Protein 1KU5 (pdb70)

B-factor: mean 23.26, std 7.11, range [7.85, 48.14]

Solvent-accessible surface area: 7102 Å² total; per-residue (Å²): 113,31,9,53,56,51,10,0,40,112,1,0,112,148,14,51,7,105,128,24,26,101,93,0,0,105,40,0,2,91,57,0,22,83,34,0,45,80,3,0,112,67,0,4,87,84,2,141,162,5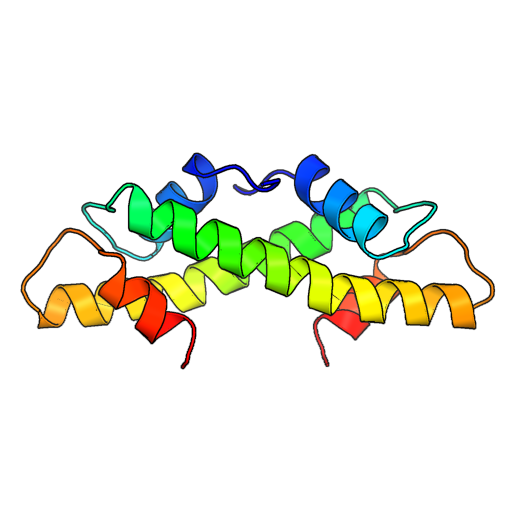8,74,55,113,31,1,94,35,95,3,0,116,98,0,22,170,109,108,49,9,42,60,51,7,0,34,108,2,0,112,153,18,45,7,99,135,24,34,106,85,0,0,82,32,0,3,81,42,0,33,94,41,0,44,77,4,0,113,81,0,26,90,85,2,134,140,60,61,59,110,29,1,81,43,96,3,0,104,98,1,21,151,109

Radius of gyration: 15.43 Å; Cα contacts (8 Å, |Δi|>4): 219; chains: 2; bounding box: 42×21×37 Å

Structure (mmCIF, N/CA/C/O backbone):
data_1KU5
#
_entry.id   1KU5
#
_cell.length_a   34.993
_cell.length_b   46.887
_cell.length_c   35.023
_cell.angle_alpha   90.00
_cell.angle_beta   103.94
_cell.angle_gamma   90.00
#
_symmetry.space_group_name_H-M   'P 1 21 1'
#
loop_
_entity.id
_entity.type
_entity.pdbx_description
1 polymer HPhA
2 non-polymer 'ACETATE ION'
3 non-polymer 'SULFATE ION'
4 water water
#
loop_
_atom_site.group_PDB
_atom_site.id
_atom_site.type_symbol
_atom_site.label_atom_id
_atom_site.label_alt_id
_atom_site.label_comp_id
_atom_site.label_asym_id
_atom_site.label_entity_id
_atom_site.label_seq_id
_atom_site.pdbx_PDB_ins_code
_atom_site.Cartn_x
_atom_site.Cartn_y
_atom_site.Cartn_z
_atom_site.occupancy
_atom_site.B_iso_or_equiv
_atom_site.auth_seq_id
_atom_site.auth_comp_id
_atom_site.auth_asym_id
_atom_site.auth_atom_id
_atom_site.pdbx_PDB_model_num
ATOM 1 N N . GLY A 1 5 ? 20.156 12.413 22.911 1.00 39.92 2 GLY A N 1
ATOM 2 C CA . GLY A 1 5 ? 20.435 12.739 21.484 1.00 38.50 2 GLY A CA 1
ATOM 3 C C . GLY A 1 5 ? 21.684 13.581 21.320 1.00 38.24 2 GLY A C 1
ATOM 4 O O . GLY A 1 5 ? 22.777 13.174 21.712 1.00 39.65 2 GLY A O 1
ATOM 5 N N . GLU A 1 6 ? 21.529 14.762 20.738 1.00 36.70 3 GLU A N 1
ATOM 6 C CA . GLU A 1 6 ? 22.671 15.639 20.528 1.00 35.38 3 GLU A CA 1
ATOM 7 C C . GLU A 1 6 ? 22.371 17.060 20.998 1.00 34.00 3 GLU A C 1
ATOM 8 O O . GLU A 1 6 ? 23.099 17.615 21.822 1.00 32.56 3 GLU A O 1
ATOM 14 N N . LEU A 1 7 ? 21.294 17.640 20.477 1.00 32.51 4 LEU A N 1
ATOM 15 C CA . LEU A 1 7 ? 20.910 18.999 20.842 1.00 31.57 4 LEU A CA 1
ATOM 16 C C . LEU A 1 7 ? 20.375 19.098 22.272 1.00 30.17 4 LEU A C 1
ATOM 17 O O . LEU A 1 7 ? 19.445 18.394 22.658 1.00 29.27 4 LEU A O 1
ATOM 22 N N . PRO A 1 8 ? 20.978 19.970 23.087 1.00 28.78 5 PRO A N 1
ATOM 23 C CA . PRO A 1 8 ? 20.507 20.111 24.464 1.00 28.39 5 PRO A CA 1
ATOM 24 C C . PRO A 1 8 ? 19.019 20.455 24.513 1.00 27.70 5 PRO A C 1
ATOM 25 O O . PRO A 1 8 ? 18.458 21.002 23.557 1.00 28.00 5 PRO A O 1
ATOM 29 N N . ILE A 1 9 ? 18.391 20.123 25.634 1.00 24.95 6 ILE A N 1
ATOM 30 C CA . ILE A 1 9 ? 16.973 20.364 25.825 1.00 23.54 6 ILE A CA 1
ATOM 31 C C . ILE A 1 9 ? 16.673 21.772 26.346 1.00 21.87 6 ILE A C 1
ATOM 32 O O . ILE A 1 9 ? 15.736 22.420 25.892 1.00 19.98 6 ILE A O 1
ATOM 37 N N . ALA A 1 10 ? 17.481 22.236 27.292 1.00 20.29 7 ALA A N 1
ATOM 38 C CA . ALA A 1 10 ? 17.300 23.548 27.899 1.00 19.82 7 ALA A CA 1
ATOM 39 C C . ALA A 1 10 ? 17.188 24.726 26.929 1.00 19.05 7 ALA A C 1
ATOM 40 O O . ALA A 1 10 ? 16.305 25.568 27.081 1.00 18.18 7 ALA A O 1
ATOM 42 N N . PRO A 1 11 ? 18.082 24.807 25.925 1.00 18.38 8 PRO A N 1
ATOM 43 C CA . PRO A 1 11 ? 17.993 25.935 24.984 1.00 17.59 8 PRO A CA 1
ATOM 44 C C . PRO A 1 11 ? 16.676 25.960 24.205 1.00 17.20 8 PRO A C 1
ATOM 45 O O . PRO A 1 11 ? 16.103 27.028 23.974 1.00 16.89 8 PRO A O 1
ATOM 49 N N . VAL A 1 12 ? 16.208 24.781 23.798 1.00 14.23 9 VAL A N 1
ATOM 50 C CA . VAL A 1 12 ? 14.962 24.661 23.046 1.00 14.26 9 VAL A CA 1
ATOM 51 C C . VAL A 1 12 ? 13.787 25.069 23.930 1.00 15.51 9 VAL A C 1
ATOM 52 O O . VAL A 1 12 ? 12.877 25.774 23.492 1.00 14.19 9 VAL A O 1
ATOM 56 N N . ASP A 1 13 ? 13.820 24.615 25.180 1.00 15.45 10 ASP A N 1
ATOM 57 C CA . ASP A 1 13 ? 12.789 24.938 26.153 1.00 15.48 10 ASP A CA 1
ATOM 58 C C . ASP A 1 13 ? 12.698 26.468 26.233 1.00 16.90 10 ASP A C 1
ATOM 59 O O . ASP A 1 13 ? 11.603 27.048 26.182 1.00 12.92 10 ASP A O 1
ATOM 64 N N . ARG A 1 14 ? 13.859 27.115 26.340 1.00 16.48 11 ARG A N 1
ATOM 65 C CA . ARG A 1 14 ? 13.906 28.573 26.417 1.00 19.52 11 ARG A CA 1
ATOM 66 C C . ARG A 1 14 ? 13.332 29.216 25.155 1.00 19.28 11 ARG A C 1
ATOM 67 O O . ARG A 1 14 ? 12.684 30.259 25.223 1.00 19.62 11 ARG A O 1
ATOM 75 N N . LEU A 1 15 ? 13.569 28.591 24.004 1.00 18.82 12 LEU A N 1
ATOM 76 C CA . LEU A 1 15 ? 13.056 29.108 22.741 1.00 19.09 12 LEU A CA 1
ATOM 77 C C . LEU A 1 15 ? 11.534 29.121 22.718 1.00 17.64 12 LEU A C 1
ATOM 78 O O . LEU A 1 15 ? 10.923 30.000 22.114 1.00 17.75 12 LEU A O 1
ATOM 83 N N . ILE A 1 16 ? 10.931 28.142 23.381 1.00 17.29 13 ILE A N 1
ATOM 84 C CA . ILE A 1 16 ? 9.483 28.047 23.452 1.00 18.35 13 ILE A CA 1
ATOM 85 C C . ILE A 1 16 ? 8.980 29.175 24.342 1.00 20.55 13 ILE A C 1
ATOM 86 O O . ILE A 1 16 ? 7.967 29.807 24.057 1.00 19.41 13 ILE A O 1
ATOM 91 N N . ARG A 1 17 ? 9.697 29.404 25.438 1.00 21.86 14 ARG A N 1
ATOM 92 C CA . ARG A 1 17 ? 9.344 30.453 26.376 1.00 23.33 14 ARG A CA 1
ATOM 93 C C . ARG A 1 17 ? 9.455 31.812 25.679 1.00 22.51 14 ARG A C 1
ATOM 94 O O . ARG A 1 17 ? 8.676 32.728 25.954 1.00 20.28 14 ARG A O 1
ATOM 102 N N . LYS A 1 18 ? 10.422 31.933 24.773 1.00 22.28 15 LYS A N 1
ATOM 103 C CA . LYS A 1 18 ? 10.616 33.174 24.030 1.00 22.69 15 LYS A CA 1
ATOM 104 C C . LYS A 1 18 ? 9.520 33.345 22.988 1.00 22.86 15 LYS A C 1
ATOM 105 O O . LYS A 1 18 ? 9.231 34.457 22.565 1.00 23.35 15 LYS A O 1
ATOM 111 N N . ALA A 1 19 ? 8.917 32.237 22.569 1.00 21.67 16 ALA A N 1
ATOM 112 C CA . ALA A 1 19 ? 7.849 32.283 21.575 1.00 20.45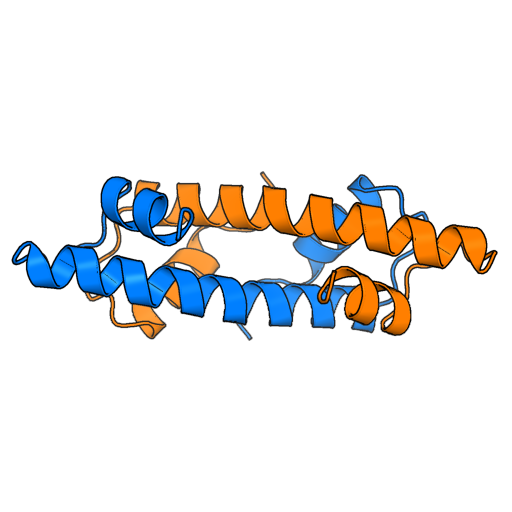 16 ALA A CA 1
ATOM 113 C C . ALA A 1 19 ? 6.533 32.673 22.244 1.00 19.88 16 ALA A C 1
ATOM 114 O O . ALA A 1 19 ? 5.506 32.806 21.580 1.00 20.93 16 ALA A O 1
ATOM 116 N N . GLY A 1 20 ? 6.569 32.836 23.564 1.00 20.77 17 GLY A N 1
ATOM 117 C CA . GLY A 1 20 ? 5.377 33.233 24.296 1.00 19.88 17 GLY A CA 1
ATOM 118 C C . GLY A 1 20 ? 4.884 32.312 25.398 1.00 21.09 17 GLY A C 1
ATOM 119 O O . GLY A 1 20 ? 4.022 32.696 26.189 1.00 22.01 17 GLY A O 1
ATOM 120 N N . ALA A 1 21 ? 5.415 31.098 25.467 1.00 21.33 18 ALA A N 1
ATOM 121 C CA . ALA A 1 21 ? 4.978 30.159 26.493 1.00 21.15 18 ALA A CA 1
ATOM 122 C C . ALA A 1 21 ? 5.323 30.633 27.904 1.00 21.90 18 ALA A C 1
ATOM 123 O O . ALA A 1 21 ? 6.417 31.154 28.150 1.00 21.21 18 ALA A O 1
ATOM 125 N N . GLU A 1 22 ? 4.380 30.456 28.827 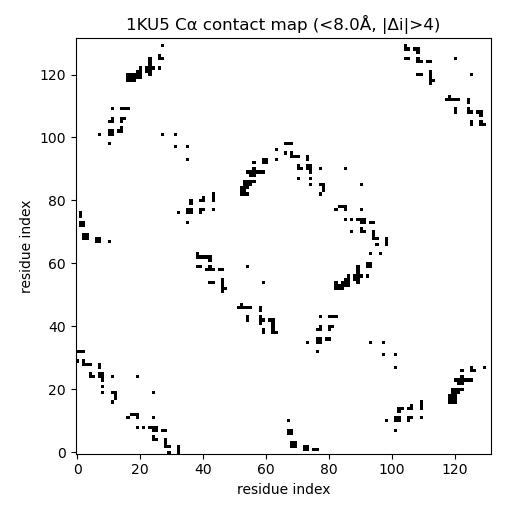1.00 23.47 19 GLU A N 1
ATOM 126 C CA . GLU A 1 22 ? 4.593 30.841 30.222 1.00 24.18 19 GLU A CA 1
ATOM 127 C C . GLU A 1 22 ? 5.276 29.653 30.888 1.00 23.25 19 GLU A C 1
ATOM 128 O O . GLU A 1 22 ? 6.181 29.819 31.703 1.00 21.48 19 GLU A O 1
ATOM 134 N N . ARG A 1 23 ? 4.825 28.452 30.533 1.00 23.22 20 ARG A N 1
ATOM 135 C CA . ARG A 1 23 ? 5.419 27.212 31.042 1.00 23.93 20 ARG A CA 1
ATOM 136 C C . ARG A 1 23 ? 5.575 26.210 29.896 1.00 22.90 20 ARG A C 1
ATOM 137 O O . ARG A 1 23 ? 4.782 26.214 28.947 1.00 21.96 20 ARG A O 1
ATOM 145 N N . VAL A 1 24 ? 6.605 25.368 29.977 1.00 21.57 21 VAL A N 1
ATOM 146 C CA . VAL A 1 24 ? 6.857 24.361 28.952 1.00 18.44 21 VAL A CA 1
ATOM 147 C C . VAL A 1 24 ? 7.082 23.010 29.619 1.00 19.35 21 VAL A C 1
ATOM 148 O O . VAL A 1 24 ? 7.910 22.888 30.526 1.00 18.88 21 VAL A O 1
ATOM 152 N N . SER A 1 25 ? 6.355 21.991 29.173 1.00 18.23 22 SER A N 1
ATOM 153 C CA . SER A 1 25 ? 6.524 20.670 29.759 1.00 18.61 22 SER A CA 1
ATOM 154 C C . SER A 1 25 ? 7.887 20.127 29.352 1.00 19.37 22 SER A C 1
ATOM 155 O O . SER A 1 25 ? 8.421 20.468 28.282 1.00 18.51 22 SER A O 1
ATOM 158 N N . GLU A 1 26 ? 8.453 19.305 30.226 1.00 20.37 23 GLU A N 1
ATOM 159 C CA . GLU A 1 26 ? 9.742 18.688 29.979 1.00 23.21 23 GLU A CA 1
ATOM 160 C C . GLU A 1 26 ? 9.744 17.924 28.660 1.00 22.37 23 GLU A C 1
ATOM 161 O O . GLU A 1 26 ? 10.676 18.044 27.858 1.00 20.10 23 GLU A O 1
ATOM 167 N N . GLN A 1 27 ? 8.695 17.142 28.444 1.00 22.21 24 GLN A N 1
ATOM 168 C CA . GLN A 1 27 ? 8.600 16.339 27.240 1.00 23.55 24 GLN A CA 1
ATOM 169 C C . GLN A 1 27 ? 8.389 17.159 25.968 1.00 22.49 24 GLN A C 1
ATOM 170 O O . GLN A 1 27 ? 8.853 16.773 24.892 1.00 22.95 24 GLN A O 1
ATOM 176 N N . ALA A 1 28 ? 7.702 18.290 26.084 1.00 20.77 25 ALA A N 1
ATOM 177 C CA . ALA A 1 28 ? 7.479 19.149 24.924 1.00 18.31 25 ALA A CA 1
ATOM 178 C C . ALA A 1 28 ? 8.826 19.663 24.385 1.00 17.14 25 ALA A C 1
ATOM 179 O O . ALA A 1 28 ? 9.071 19.626 23.178 1.00 17.77 25 ALA A O 1
ATOM 181 N N . ALA A 1 29 ? 9.685 20.144 25.283 1.00 13.62 26 ALA A N 1
ATOM 182 C CA . ALA A 1 29 ? 11.006 20.644 24.902 1.00 14.04 26 ALA A CA 1
ATOM 183 C C . ALA A 1 29 ? 11.863 19.523 24.301 1.00 13.05 26 ALA A C 1
ATOM 184 O O . ALA A 1 29 ? 12.587 19.723 23.319 1.00 11.52 26 ALA A O 1
ATOM 186 N N . LYS A 1 30 ? 11.781 18.344 24.902 1.00 12.47 27 LYS A N 1
ATOM 187 C CA . LYS A 1 30 ? 12.542 17.210 24.418 1.00 12.79 27 LYS A CA 1
ATOM 188 C C . LYS A 1 30 ? 12.095 16.848 23.006 1.00 12.11 27 LYS A C 1
ATOM 189 O O . LYS A 1 30 ? 12.924 16.684 22.107 1.00 12.18 27 LYS A O 1
ATOM 195 N N . VAL A 1 31 ? 10.785 16.753 22.805 1.00 12.65 28 VAL A N 1
ATOM 196 C CA . VAL A 1 31 ? 10.259 16.392 21.499 1.00 14.04 28 VAL A CA 1
ATOM 197 C C . VAL A 1 31 ? 10.679 17.375 20.413 1.00 14.47 28 VAL A C 1
ATOM 198 O O . VAL A 1 31 ? 11.145 16.956 19.350 1.00 16.26 28 VAL A O 1
ATOM 202 N N . LEU A 1 32 ? 10.541 18.674 20.679 1.00 12.72 29 LEU A N 1
ATOM 203 C CA . LEU A 1 32 ? 10.928 19.676 19.696 1.00 12.56 29 LEU A CA 1
ATOM 204 C C . LEU A 1 32 ? 12.408 19.539 19.354 1.00 14.94 29 LEU A C 1
ATOM 205 O O . LEU A 1 32 ? 12.792 19.568 18.177 1.00 13.53 29 LEU A O 1
ATOM 210 N N . ALA A 1 33 ? 13.229 19.376 20.391 1.00 14.35 30 ALA A N 1
ATOM 211 C CA . ALA A 1 33 ? 14.668 19.221 20.236 1.00 13.76 30 ALA A CA 1
ATOM 212 C C . ALA A 1 33 ? 14.998 18.002 19.389 1.00 14.44 30 ALA A C 1
ATOM 213 O O . ALA A 1 33 ? 15.911 18.052 18.555 1.00 11.97 30 ALA A O 1
ATOM 215 N N . GLU A 1 34 ? 14.259 16.913 19.611 1.00 15.32 31 GLU A N 1
ATOM 216 C CA . GLU A 1 34 ? 14.458 15.682 18.851 1.00 17.93 31 GLU A CA 1
ATOM 217 C C . GLU A 1 34 ? 14.101 15.939 17.390 1.00 17.00 31 GLU A C 1
ATOM 218 O O . GLU A 1 34 ? 14.818 15.525 16.474 1.00 15.46 31 GLU A O 1
ATOM 224 N N . TYR A 1 35 ? 12.983 16.622 17.173 1.00 16.09 32 TYR A N 1
ATOM 225 C CA . TYR A 1 35 ? 12.574 16.921 15.810 1.00 17.79 32 TYR A CA 1
ATOM 226 C C . TYR A 1 35 ? 13.598 17.829 15.123 1.00 16.73 32 TYR A C 1
ATOM 227 O O . TYR A 1 35 ? 13.916 17.632 13.957 1.00 16.28 32 TYR A O 1
ATOM 236 N N . LEU A 1 36 ? 14.115 18.816 15.846 1.00 17.41 33 LEU A N 1
ATOM 237 C CA . LEU A 1 36 ? 15.102 19.729 15.271 1.00 19.19 33 LEU A CA 1
ATOM 238 C C . LEU A 1 36 ? 16.344 18.954 14.882 1.00 18.41 33 LEU A C 1
ATOM 239 O O . LEU A 1 36 ? 17.017 19.285 13.907 1.00 18.52 33 LEU A O 1
ATOM 244 N N . GLU A 1 37 ? 16.626 17.903 15.644 1.00 17.58 34 GLU A N 1
ATOM 245 C CA . GLU A 1 37 ? 17.782 17.070 15.389 1.00 17.83 34 GLU A CA 1
ATOM 246 C C . GLU A 1 37 ? 17.652 16.333 14.062 1.00 17.79 34 GLU A C 1
ATOM 247 O O . GLU A 1 37 ? 18.595 16.301 13.276 1.00 16.59 34 GLU A O 1
ATOM 253 N N . GLU A 1 38 ? 16.491 15.735 13.808 1.00 18.12 35 GLU A N 1
ATOM 254 C CA . GLU A 1 38 ? 16.296 15.033 12.549 1.00 18.82 35 GLU A CA 1
ATOM 255 C C . GLU A 1 38 ? 16.209 16.040 11.401 1.00 17.72 35 GLU A C 1
ATOM 256 O O . GLU A 1 38 ? 16.674 15.778 10.288 1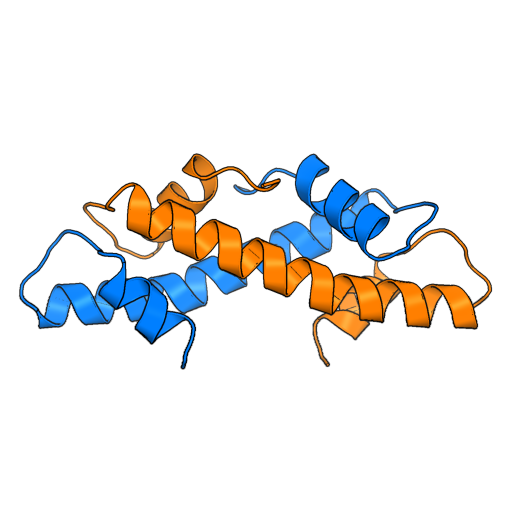.00 17.29 35 GLU A O 1
ATOM 262 N N . TYR A 1 39 ? 15.631 17.202 11.661 1.00 17.11 36 TYR A N 1
ATOM 263 C CA . TYR A 1 39 ? 15.555 18.194 10.602 1.00 19.19 36 TYR A CA 1
ATOM 264 C C . TYR A 1 39 ? 16.976 18.619 10.235 1.00 18.46 36 TYR A C 1
ATOM 265 O O . TYR A 1 39 ? 17.315 18.737 9.059 1.00 17.90 36 TYR A O 1
ATOM 274 N N . ALA A 1 40 ? 17.808 18.836 11.251 1.00 16.92 37 ALA A N 1
ATOM 275 C CA . ALA A 1 40 ? 19.192 19.225 11.020 1.00 15.68 37 ALA A CA 1
ATOM 276 C C . ALA A 1 40 ? 19.881 18.143 10.188 1.00 15.98 37 ALA A C 1
ATOM 277 O O . ALA A 1 40 ? 20.605 18.445 9.243 1.00 16.80 37 ALA A O 1
ATOM 279 N N . ILE A 1 41 ? 19.655 16.881 10.546 1.00 14.76 38 ILE A N 1
ATOM 280 C CA . ILE A 1 41 ? 20.249 15.761 9.817 1.00 16.12 38 ILE A CA 1
ATOM 281 C C . ILE A 1 41 ? 19.822 15.767 8.347 1.00 14.99 38 ILE A C 1
ATOM 282 O O . ILE A 1 41 ? 20.650 15.605 7.444 1.00 15.95 38 ILE A O 1
ATOM 287 N N . GLU A 1 42 ? 18.526 15.957 8.127 1.00 14.65 39 GLU A N 1
ATOM 288 C CA . GLU A 1 42 ? 17.943 16.002 6.791 1.00 15.44 39 GLU A CA 1
ATOM 289 C C . GLU A 1 42 ? 18.646 17.055 5.942 1.00 14.55 39 GLU A C 1
ATOM 290 O O . GLU A 1 42 ? 19.136 16.767 4.848 1.00 14.00 39 GLU A O 1
ATOM 296 N N . ILE A 1 43 ? 18.689 18.281 6.457 1.00 15.11 40 ILE A N 1
ATOM 297 C CA . ILE A 1 43 ? 19.343 19.380 5.759 1.00 14.88 40 ILE A CA 1
ATOM 298 C C . ILE A 1 43 ? 20.828 19.077 5.580 1.00 14.71 40 ILE A C 1
ATOM 299 O O . ILE A 1 43 ? 21.381 19.283 4.499 1.00 16.11 40 ILE A O 1
ATOM 304 N N . ALA A 1 44 ? 21.471 18.567 6.626 1.00 15.66 41 ALA A N 1
ATOM 305 C CA . ALA A 1 44 ? 22.900 18.250 6.558 1.00 16.65 41 ALA A CA 1
ATOM 306 C C . ALA A 1 44 ? 23.252 17.296 5.420 1.00 16.94 41 ALA A C 1
ATOM 307 O O . ALA A 1 44 ? 24.294 17.444 4.772 1.00 17.31 41 ALA A O 1
ATOM 309 N N . LYS A 1 45 ? 22.386 16.315 5.190 1.00 16.80 42 LYS A N 1
ATOM 310 C CA . LYS A 1 45 ? 22.602 15.322 4.138 1.00 15.57 42 LYS A CA 1
ATOM 311 C C . LYS A 1 45 ? 22.725 15.949 2.762 1.00 15.91 42 LYS A C 1
ATOM 312 O O . LYS A 1 45 ? 23.569 15.550 1.962 1.00 14.18 42 LYS A O 1
ATOM 318 N N . LYS A 1 46 ? 21.864 16.919 2.480 1.00 16.61 43 LYS A N 1
ATOM 319 C CA . LYS A 1 46 ? 21.903 17.592 1.198 1.00 15.67 43 LYS A CA 1
ATOM 320 C C . LYS A 1 46 ? 23.188 18.410 1.156 1.00 15.10 43 LYS A C 1
ATOM 321 O O . LYS A 1 46 ? 23.857 18.488 0.129 1.00 15.14 43 LYS A O 1
ATOM 327 N N . ALA A 1 47 ? 23.545 18.988 2.297 1.00 13.79 44 ALA A N 1
ATOM 328 C CA . ALA A 1 47 ? 24.744 19.798 2.400 1.00 12.64 44 ALA A CA 1
ATOM 329 C C . ALA A 1 47 ? 25.972 18.971 2.054 1.00 13.02 44 ALA A C 1
ATOM 330 O O . ALA A 1 47 ? 26.828 19.410 1.298 1.00 12.44 44 ALA A O 1
ATOM 332 N N . VAL A 1 48 ? 26.056 17.772 2.618 1.00 14.98 45 VAL A N 1
ATOM 333 C CA . VAL A 1 48 ? 27.186 16.885 2.362 1.00 16.57 45 VAL A CA 1
ATOM 334 C C . VAL A 1 48 ? 27.233 16.530 0.879 1.00 17.11 45 VAL A C 1
ATOM 335 O O . VAL A 1 48 ? 28.313 16.421 0.288 1.00 14.72 45 VAL A O 1
ATOM 339 N N . GLU A 1 49 ? 26.056 16.370 0.278 1.00 18.92 46 GLU A N 1
ATOM 340 C CA . GLU A 1 49 ? 25.978 16.059 -1.142 1.00 21.96 46 GLU A CA 1
ATOM 341 C C . GLU A 1 49 ? 26.595 17.180 -1.966 1.00 20.88 46 GLU A C 1
ATOM 342 O O . GLU A 1 49 ? 27.364 16.922 -2.880 1.00 21.00 46 GLU A O 1
ATOM 348 N N . PHE A 1 50 ? 26.249 18.423 -1.646 1.00 20.68 47 PHE A N 1
ATOM 349 C CA . PHE A 1 50 ? 26.783 19.570 -2.373 1.00 20.80 47 PHE A CA 1
ATOM 350 C C . PHE A 1 50 ? 28.308 19.627 -2.273 1.00 20.02 47 PHE A C 1
ATOM 351 O O . PHE A 1 50 ? 28.985 20.032 -3.222 1.00 18.19 47 PHE A O 1
ATOM 359 N N . ALA A 1 51 ? 28.848 19.208 -1.131 1.00 20.03 48 ALA A N 1
ATOM 360 C CA . ALA A 1 51 ? 30.296 19.235 -0.935 1.00 21.11 48 ALA A CA 1
ATOM 361 C C . ALA A 1 51 ? 30.966 18.124 -1.726 1.00 20.93 48 ALA A C 1
ATOM 362 O O . ALA A 1 51 ? 31.947 18.357 -2.425 1.00 20.83 48 ALA A O 1
ATOM 364 N N . ARG A 1 52 ? 30.428 16.915 -1.622 1.00 23.06 49 ARG A N 1
ATOM 365 C CA . ARG A 1 52 ? 30.990 15.778 -2.339 1.00 25.24 49 ARG A CA 1
ATOM 366 C C . ARG A 1 52 ? 31.027 16.049 -3.847 1.00 25.18 49 ARG A C 1
ATOM 367 O O . ARG A 1 52 ? 32.021 15.757 -4.509 1.00 24.12 49 ARG A O 1
ATOM 375 N N . HIS A 1 53 ? 29.950 16.625 -4.378 1.00 26.14 50 HIS A N 1
ATOM 376 C CA . HIS A 1 53 ? 29.862 16.941 -5.802 1.00 25.84 50 HIS A CA 1
ATOM 377 C C . HIS A 1 53 ? 30.773 18.096 -6.198 1.00 26.29 50 HIS A C 1
ATOM 378 O O . HIS A 1 53 ? 30.919 18.411 -7.376 1.00 26.65 50 HIS A O 1
ATOM 385 N N . ALA A 1 54 ? 31.387 18.734 -5.214 1.00 25.83 51 ALA A N 1
ATOM 386 C CA . ALA A 1 54 ? 32.295 19.831 -5.507 1.00 26.39 51 ALA A CA 1
ATOM 387 C C . ALA A 1 54 ? 33.701 19.294 -5.311 1.00 26.01 51 ALA A C 1
ATOM 388 O O . ALA A 1 54 ? 34.683 20.025 -5.422 1.00 27.28 51 ALA A O 1
ATOM 390 N N . GLY A 1 55 ? 33.788 18.001 -5.026 1.00 26.02 52 GLY A N 1
ATOM 391 C CA . GLY A 1 55 ? 35.077 17.390 -4.784 1.00 26.37 52 GLY A CA 1
ATOM 392 C C . GLY A 1 55 ? 35.611 17.890 -3.457 1.00 27.34 52 GLY A C 1
ATOM 393 O O . GLY A 1 55 ? 36.821 18.010 -3.263 1.00 27.83 52 GLY A O 1
ATOM 394 N N . ARG A 1 56 ? 34.703 18.199 -2.535 1.00 27.49 53 ARG A N 1
ATOM 395 C CA . ARG A 1 56 ? 35.103 18.685 -1.217 1.00 27.50 53 ARG A CA 1
ATOM 396 C C . ARG A 1 56 ? 34.708 17.762 -0.068 1.00 27.08 53 ARG A C 1
ATOM 397 O O . ARG A 1 56 ? 33.663 17.105 -0.107 1.00 27.75 53 ARG A O 1
ATOM 405 N N . LYS A 1 57 ? 35.572 17.711 0.947 1.00 26.93 54 LYS A N 1
ATOM 406 C CA . LYS A 1 57 ? 35.349 16.891 2.141 1.00 25.93 54 LYS A CA 1
ATOM 407 C C . LYS A 1 57 ? 34.783 17.784 3.237 1.00 24.22 54 LYS A C 1
ATOM 408 O O . LYS A 1 57 ? 34.134 17.312 4.176 1.00 23.31 54 LYS A O 1
ATOM 414 N N . THR A 1 58 ? 35.050 19.080 3.110 1.00 21.81 55 THR A N 1
ATOM 415 C CA . THR A 1 58 ? 34.585 20.058 4.081 1.00 21.19 55 THR A CA 1
ATOM 416 C C . THR A 1 58 ? 33.289 20.717 3.624 1.00 21.54 55 THR A C 1
ATOM 417 O O . THR A 1 58 ? 33.165 21.144 2.472 1.00 19.44 55 THR A O 1
ATOM 421 N N . VAL A 1 59 ? 32.323 20.788 4.534 1.00 20.84 56 VAL A N 1
ATOM 422 C CA . VAL A 1 59 ? 31.044 21.410 4.235 1.00 22.68 56 VAL A CA 1
ATOM 423 C C . VAL A 1 59 ? 31.156 22.890 4.620 1.00 22.99 56 VAL A C 1
ATOM 424 O O . VAL A 1 59 ? 31.530 23.218 5.744 1.00 23.53 56 VAL A O 1
ATOM 428 N N . LYS A 1 60 ? 30.846 23.774 3.675 1.00 22.59 57 LYS A N 1
ATOM 429 C CA . LYS A 1 60 ? 30.932 25.221 3.895 1.00 21.36 57 LYS A CA 1
ATOM 430 C C . LYS A 1 60 ? 29.562 25.904 4.026 1.00 19.96 57 LYS A C 1
ATOM 431 O O . LYS A 1 60 ? 28.520 25.266 3.854 1.00 17.23 57 LYS A O 1
ATOM 437 N N . VAL A 1 61 ? 29.578 27.202 4.336 1.00 20.06 58 VAL A N 1
ATOM 438 C CA . VAL A 1 61 ? 28.348 27.978 4.497 1.00 20.02 58 VAL A CA 1
ATOM 439 C C . VAL A 1 61 ? 27.452 27.880 3.261 1.00 18.70 58 VAL A C 1
ATOM 440 O O . VAL A 1 61 ? 26.232 27.809 3.374 1.00 18.04 58 VAL A O 1
ATOM 444 N N . GLU A 1 62 ? 28.064 27.869 2.083 1.00 20.51 59 GLU A N 1
ATOM 445 C CA . GLU A 1 62 ? 27.318 27.768 0.835 1.00 21.75 59 GLU A CA 1
ATOM 446 C C . GLU A 1 62 ? 26.525 26.461 0.746 1.00 20.66 59 GLU A C 1
ATOM 447 O O . GLU A 1 62 ? 25.394 26.459 0.260 1.00 23.18 59 GLU A O 1
ATOM 453 N N . ASP A 1 63 ? 27.112 25.358 1.219 1.00 18.45 60 ASP A N 1
ATOM 454 C CA . ASP A 1 63 ? 26.433 24.060 1.191 1.00 16.93 60 ASP A CA 1
ATOM 455 C C . ASP A 1 63 ? 25.204 24.097 2.109 1.00 17.28 60 ASP A C 1
ATOM 456 O O . ASP A 1 63 ? 24.114 23.679 1.717 1.00 16.16 60 ASP A O 1
ATOM 461 N N . ILE A 1 64 ? 25.390 24.598 3.331 1.00 16.02 61 ILE A N 1
ATOM 462 C CA . ILE A 1 64 ? 24.308 24.688 4.307 1.00 15.33 61 ILE A CA 1
ATOM 463 C C . ILE A 1 64 ? 23.141 25.549 3.803 1.00 16.38 61 ILE A C 1
ATOM 464 O O . ILE A 1 64 ? 21.979 25.148 3.896 1.00 15.95 61 ILE A O 1
ATOM 469 N N . LYS A 1 65 ? 23.453 26.726 3.269 1.00 18.12 62 LYS A N 1
ATOM 470 C CA . LYS A 1 65 ? 22.423 27.631 2.761 1.00 20.25 62 LYS A CA 1
ATOM 471 C C . LYS A 1 65 ? 21.543 26.948 1.727 1.00 19.12 62 LYS A C 1
ATOM 472 O O . LYS A 1 65 ? 20.315 26.984 1.817 1.00 18.87 62 LYS A O 1
ATOM 478 N N . LEU A 1 66 ? 22.180 26.316 0.749 1.00 19.98 63 LEU A N 1
ATOM 479 C CA . LEU A 1 66 ? 21.453 25.611 -0.294 1.00 19.10 63 LEU A CA 1
ATOM 480 C C . LEU A 1 66 ? 20.619 24.493 0.303 1.00 19.21 63 LEU A C 1
ATOM 481 O O . LEU A 1 66 ? 19.481 24.278 -0.107 1.00 19.48 63 LEU A O 1
ATOM 486 N N . ALA A 1 67 ? 21.182 23.791 1.282 1.00 19.19 64 ALA A N 1
ATOM 487 C CA . ALA A 1 67 ? 20.479 22.687 1.928 1.00 19.05 64 ALA A CA 1
ATOM 488 C C . ALA A 1 67 ? 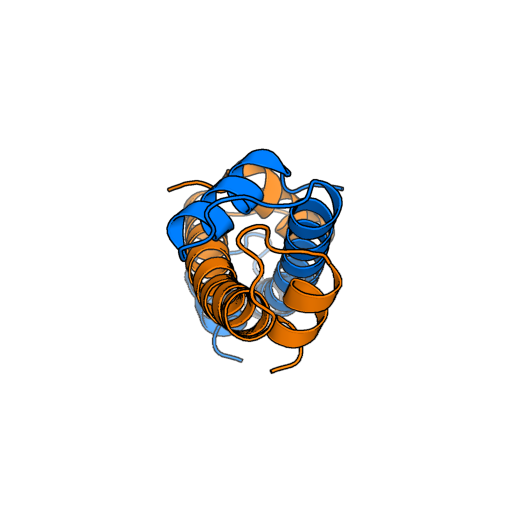19.212 23.149 2.648 1.00 18.29 64 ALA A C 1
ATOM 489 O O . ALA A 1 67 ? 18.171 22.496 2.580 1.00 17.77 64 ALA A O 1
ATOM 491 N N . ILE A 1 68 ? 19.304 24.274 3.345 1.00 18.70 65 ILE A N 1
ATOM 492 C CA . ILE A 1 68 ? 18.161 24.827 4.067 1.00 19.48 65 ILE A CA 1
ATOM 493 C C . ILE A 1 68 ? 17.093 25.289 3.068 1.00 20.54 65 ILE A C 1
ATOM 494 O O . ILE A 1 68 ? 15.894 25.145 3.311 1.00 20.43 65 ILE A O 1
ATOM 499 N N . LYS A 1 69 ? 17.534 25.850 1.947 1.00 21.39 66 LYS A N 1
ATOM 500 C CA . LYS A 1 69 ? 16.610 26.327 0.920 1.00 24.71 66 LYS A CA 1
ATOM 501 C C . LYS A 1 69 ? 16.234 25.239 -0.090 1.00 24.92 66 LYS A C 1
ATOM 502 O O . LYS A 1 69 ? 16.351 25.439 -1.293 1.00 25.86 66 LYS A O 1
ATOM 508 N N . SER A 1 70 ? 15.771 24.092 0.396 1.00 25.80 67 SER A N 1
ATOM 509 C CA . SER A 1 70 ? 15.401 23.001 -0.503 1.00 26.09 67 SER A CA 1
ATOM 510 C C . SER A 1 70 ? 13.984 22.498 -0.256 1.00 25.65 67 SER A C 1
ATOM 511 O O . SER A 1 70 ? 13.715 21.319 -0.583 1.00 25.78 67 SER A O 1
ATOM 515 N N . GLY B 1 5 ? 23.453 32.473 19.904 1.00 38.88 2 GLY B N 1
ATOM 516 C CA . GLY B 1 5 ? 21.988 32.691 20.100 1.00 39.44 2 GLY B CA 1
ATOM 517 C C . GLY B 1 5 ? 21.432 31.929 21.290 1.00 39.59 2 GLY B C 1
ATOM 518 O O . GLY B 1 5 ? 21.232 32.500 22.362 1.00 40.97 2 GLY B O 1
ATOM 519 N N . GLU B 1 6 ? 21.171 30.641 21.096 1.00 39.15 3 GLU B N 1
ATOM 520 C CA . GLU B 1 6 ? 20.636 29.778 22.149 1.00 39.02 3 GLU B CA 1
ATOM 521 C C . GLU B 1 6 ? 21.210 28.384 21.975 1.00 37.28 3 GLU B C 1
ATOM 522 O O . GLU B 1 6 ? 21.941 27.886 22.832 1.00 37.61 3 GLU B O 1
ATOM 528 N N . LEU B 1 7 ? 20.861 27.765 20.853 1.00 36.01 4 LEU B N 1
ATOM 529 C CA . LEU B 1 7 ? 21.330 26.431 20.520 1.00 34.51 4 LEU B CA 1
ATOM 530 C C . LEU B 1 7 ? 22.834 26.474 20.258 1.00 33.83 4 LEU B C 1
ATOM 531 O O . LEU B 1 7 ? 23.328 27.353 19.557 1.00 32.90 4 LEU B O 1
ATOM 536 N N . PRO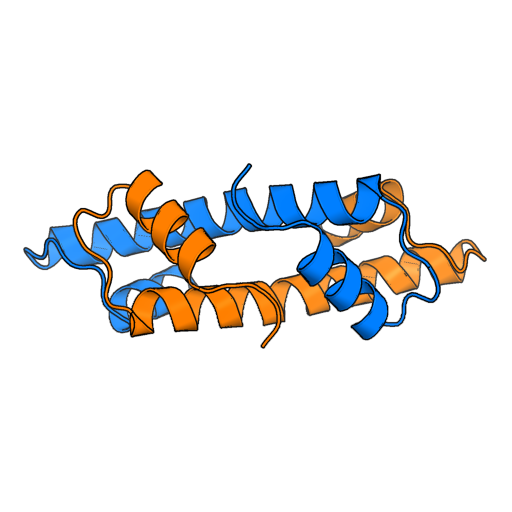 B 1 8 ? 23.585 25.527 20.835 1.00 34.41 5 PRO B N 1
ATOM 537 C CA . PRO B 1 8 ? 25.041 25.468 20.653 1.00 32.60 5 PRO B CA 1
ATOM 5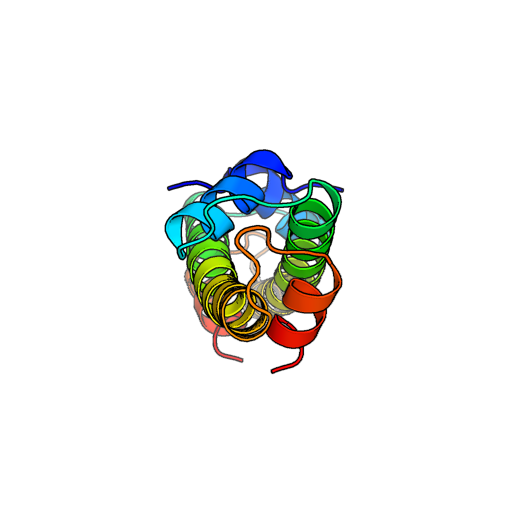38 C C . PRO B 1 8 ? 25.480 25.012 19.260 1.00 30.25 5 PRO B C 1
ATOM 539 O O . PRO B 1 8 ? 24.782 24.250 18.586 1.00 29.93 5 PRO B O 1
ATOM 543 N N . ILE B 1 9 ? 26.648 25.490 18.844 1.00 27.00 6 ILE B N 1
ATOM 544 C CA . ILE B 1 9 ? 27.211 25.165 17.544 1.00 23.99 6 ILE B CA 1
ATOM 545 C C . ILE B 1 9 ? 27.737 23.730 17.500 1.00 22.05 6 ILE B C 1
ATOM 546 O O . ILE B 1 9 ? 27.462 22.986 16.562 1.00 20.61 6 ILE B O 1
ATOM 551 N N . ALA B 1 10 ? 28.503 23.358 18.522 1.00 20.99 7 ALA B N 1
ATOM 552 C CA . ALA B 1 10 ? 29.106 22.033 18.602 1.00 19.85 7 ALA B CA 1
ATOM 553 C C . ALA B 1 10 ? 28.152 20.875 18.299 1.00 18.56 7 ALA B C 1
ATOM 554 O O . ALA B 1 10 ? 28.452 20.023 17.465 1.00 17.80 7 ALA B O 1
ATOM 556 N N . PRO B 1 11 ? 26.992 20.823 18.975 1.00 18.55 8 PRO B N 1
ATOM 557 C CA . PRO B 1 11 ? 26.055 19.727 18.709 1.00 18.49 8 PRO B CA 1
ATOM 558 C C . PRO B 1 11 ? 25.650 19.673 17.232 1.00 18.37 8 PRO B C 1
ATOM 559 O O . PRO B 1 11 ? 25.566 18.597 16.644 1.00 17.83 8 PRO B O 1
ATOM 563 N N . VAL B 1 12 ? 25.396 20.844 16.653 1.00 18.56 9 VAL B N 1
ATOM 564 C CA . VAL B 1 12 ? 24.985 20.961 15.255 1.00 19.60 9 VAL B CA 1
ATOM 565 C C . VAL B 1 12 ? 26.075 20.458 14.329 1.00 18.74 9 VAL B C 1
ATOM 566 O O . VAL B 1 12 ? 25.816 19.701 13.390 1.00 18.09 9 VAL B O 1
ATOM 570 N N . ASP B 1 13 ? 27.294 20.907 14.601 1.00 18.09 10 ASP B N 1
ATOM 571 C CA . ASP B 1 13 ? 28.460 20.510 13.843 1.00 17.72 10 ASP B CA 1
ATOM 572 C C . ASP B 1 13 ? 28.513 18.971 13.837 1.00 18.66 10 ASP B C 1
ATOM 573 O O . ASP B 1 13 ? 28.703 18.338 12.791 1.00 17.54 10 ASP B O 1
ATOM 578 N N . ARG B 1 14 ? 28.335 18.378 15.014 1.00 18.39 11 ARG B N 1
ATOM 579 C CA . ARG B 1 14 ? 28.357 16.931 15.145 1.00 20.72 11 ARG B CA 1
ATOM 580 C C . ARG B 1 14 ? 27.254 16.256 14.330 1.00 18.94 11 ARG B C 1
ATOM 581 O O . ARG B 1 14 ? 27.463 15.182 13.768 1.00 20.44 11 ARG B O 1
ATOM 589 N N . LEU B 1 15 ? 26.084 16.877 14.245 1.00 16.28 12 LEU B N 1
ATOM 590 C CA . LEU B 1 15 ? 25.015 16.282 13.459 1.00 15.08 12 LEU B CA 1
ATOM 591 C C . LEU B 1 15 ? 25.403 16.289 11.978 1.00 15.64 12 LEU B C 1
ATOM 592 O O . LEU B 1 15 ? 25.143 15.330 11.250 1.00 17.67 12 LEU B O 1
ATOM 597 N N . ILE B 1 16 ? 26.038 17.363 11.530 1.00 17.10 13 ILE B N 1
ATOM 598 C CA . ILE B 1 16 ? 26.457 17.436 10.141 1.00 18.91 13 ILE B CA 1
ATOM 599 C C . ILE B 1 16 ? 27.416 16.274 9.859 1.00 20.84 13 ILE B C 1
ATOM 600 O O . ILE B 1 16 ? 27.327 15.609 8.829 1.00 22.01 13 ILE B O 1
ATOM 605 N N . ARG B 1 17 ? 28.326 16.024 10.790 1.00 22.43 14 ARG B N 1
ATOM 606 C CA . ARG B 1 17 ? 29.282 14.937 10.636 1.00 23.19 14 ARG B CA 1
ATOM 607 C C . ARG B 1 17 ? 28.573 13.580 10.598 1.00 23.90 14 ARG B C 1
ATOM 608 O O . ARG B 1 17 ? 28.892 12.720 9.777 1.00 23.06 14 ARG B O 1
ATOM 616 N N . LYS B 1 18 ? 27.611 13.385 11.491 1.00 24.47 15 LYS B N 1
ATOM 617 C CA . LYS B 1 18 ? 26.885 12.126 11.526 1.00 25.85 15 LYS B CA 1
ATOM 618 C C . LYS B 1 18 ? 26.079 11.936 10.253 1.00 24.39 15 LYS B C 1
ATOM 619 O O . LYS B 1 18 ? 25.596 10.843 9.976 1.00 24.28 15 LYS B O 1
ATOM 625 N N . ALA B 1 19 ? 25.961 13.007 9.472 1.00 23.63 16 ALA B N 1
ATOM 626 C CA . ALA B 1 19 ? 25.240 12.972 8.209 1.00 21.68 16 ALA B CA 1
ATOM 627 C C . ALA B 1 19 ? 26.192 12.574 7.076 1.00 21.93 16 ALA B C 1
ATOM 628 O O . ALA B 1 19 ? 25.763 12.333 5.944 1.00 22.13 16 ALA B O 1
ATOM 630 N N . GLY B 1 20 ? 27.484 12.523 7.385 1.00 21.71 17 GLY B N 1
ATOM 631 C CA . GLY B 1 20 ? 28.477 12.138 6.393 1.00 21.60 17 GLY B CA 1
ATOM 632 C C . GLY B 1 20 ? 29.613 13.131 6.212 1.00 21.68 17 GLY B C 1
ATOM 633 O O . GLY B 1 20 ? 30.525 12.917 5.413 1.00 23.14 17 GLY B O 1
ATOM 634 N N . ALA B 1 21 ? 29.586 14.221 6.963 1.00 21.19 18 ALA B N 1
ATOM 635 C CA . ALA B 1 21 ? 30.626 15.230 6.822 1.00 22.56 18 ALA B CA 1
ATOM 636 C C . ALA B 1 21 ? 31.961 14.824 7.448 1.00 21.83 18 ALA B C 1
ATOM 637 O O . ALA B 1 21 ? 32.025 14.435 8.616 1.00 21.84 18 ALA B O 1
ATOM 639 N N . GLU B 1 22 ? 33.027 14.904 6.661 1.00 22.42 19 GLU B N 1
ATOM 640 C CA . GLU B 1 22 ? 34.357 14.568 7.160 1.00 26.27 19 GLU B CA 1
ATOM 641 C C . GLU B 1 22 ? 34.890 15.773 7.915 1.00 26.29 19 GLU B C 1
ATOM 642 O O . GLU B 1 22 ? 35.556 15.636 8.940 1.00 28.09 19 GLU B O 1
ATOM 648 N N . ARG B 1 23 ? 34.594 16.955 7.384 1.00 26.25 20 ARG B N 1
ATOM 649 C CA . ARG B 1 23 ? 35.012 18.213 7.979 1.00 25.58 20 ARG B CA 1
ATOM 650 C C . ARG B 1 23 ? 33.872 19.209 7.840 1.00 24.65 20 ARG B C 1
ATOM 651 O O . ARG B 1 23 ? 33.102 19.145 6.878 1.00 22.58 20 ARG B O 1
ATOM 659 N N . VAL B 1 24 ? 33.761 20.111 8.811 1.00 23.63 21 VAL B N 1
ATOM 660 C CA . VAL B 1 24 ? 32.709 21.118 8.821 1.00 22.43 21 VAL B CA 1
ATOM 661 C C . VAL B 1 24 ? 33.303 22.458 9.245 1.00 22.17 21 VAL B C 1
ATOM 662 O O . VAL B 1 24 ? 33.964 22.547 10.279 1.00 22.46 21 VAL B O 1
ATOM 666 N N . SER B 1 25 ? 33.078 23.501 8.448 1.00 21.17 22 SER B N 1
ATOM 667 C CA . SER B 1 25 ? 33.616 24.821 8.781 1.00 20.66 22 SER B CA 1
ATOM 668 C C . SER B 1 25 ? 32.814 25.379 9.948 1.00 20.34 22 SER B C 1
ATOM 669 O O . SER B 1 25 ? 31.585 25.268 9.972 1.00 19.35 22 SER B O 1
ATOM 672 N N . GLU B 1 26 ? 33.505 25.965 10.922 1.00 20.63 23 GLU B N 1
ATOM 673 C CA . GLU B 1 26 ? 32.826 26.520 12.085 1.00 19.66 23 GLU B CA 1
ATOM 674 C C . GLU B 1 26 ? 31.603 27.355 11.659 1.00 18.75 23 GLU B C 1
ATOM 675 O O . GLU B 1 26 ? 30.524 27.214 12.234 1.00 13.19 23 GLU B O 1
ATOM 681 N N . GLN B 1 27 ? 31.779 28.203 10.644 1.00 19.07 24 GLN B N 1
ATOM 682 C CA . GLN B 1 27 ? 30.700 29.052 10.130 1.00 21.26 24 GLN B CA 1
ATOM 683 C C . GLN B 1 27 ? 29.520 28.228 9.620 1.00 21.02 24 GLN B C 1
ATOM 684 O O . GLN B 1 27 ? 28.357 28.559 9.874 1.00 20.67 24 GLN B O 1
ATOM 690 N N . ALA B 1 28 ? 29.827 27.155 8.895 1.00 21.16 25 ALA B N 1
ATOM 691 C CA . ALA B 1 28 ? 28.801 26.269 8.363 1.00 19.34 25 ALA B CA 1
ATOM 692 C C . ALA B 1 28 ? 27.922 25.785 9.512 1.00 19.20 25 ALA B C 1
ATOM 693 O O . ALA B 1 28 ? 26.701 25.902 9.453 1.00 20.78 25 ALA B O 1
ATOM 695 N N . ALA B 1 29 ? 28.542 25.259 10.563 1.00 17.80 26 ALA B N 1
ATOM 696 C CA . ALA B 1 29 ? 27.789 24.767 11.712 1.00 17.38 26 ALA B CA 1
ATOM 697 C C . ALA B 1 29 ? 27.002 25.885 12.385 1.00 17.70 26 ALA B C 1
ATOM 698 O O . ALA B 1 29 ? 25.845 25.689 12.785 1.00 15.81 26 ALA B O 1
ATOM 700 N N . LYS B 1 30 ? 27.624 27.057 12.509 1.00 16.89 27 LYS B N 1
ATOM 701 C CA . LYS B 1 30 ? 26.962 28.197 13.140 1.00 17.09 27 LYS B CA 1
ATOM 702 C C . LYS B 1 30 ? 25.684 28.606 12.397 1.00 16.84 27 LYS B C 1
ATOM 703 O O . LYS B 1 30 ? 24.637 28.780 13.012 1.00 16.82 27 LYS B O 1
ATOM 709 N N . VAL B 1 31 ? 25.778 28.766 11.077 1.00 17.06 28 VAL B N 1
ATOM 710 C CA . VAL B 1 31 ? 24.631 29.178 10.273 1.00 16.62 28 VAL B CA 1
ATOM 711 C C . VAL B 1 31 ? 23.486 28.172 10.340 1.00 17.08 28 VAL B C 1
ATOM 712 O O . VAL B 1 31 ? 22.317 28.559 10.371 1.00 17.59 28 VAL B O 1
ATOM 716 N N . LEU B 1 32 ? 23.814 26.884 10.369 1.00 15.30 29 LEU B N 1
ATOM 717 C CA . LEU B 1 32 ? 22.775 25.874 10.461 1.00 14.77 29 LEU B CA 1
ATOM 718 C C . LEU B 1 32 ? 22.115 25.970 11.837 1.00 14.42 29 LEU B C 1
ATOM 719 O O . LEU B 1 32 ? 20.901 25.800 11.968 1.00 14.40 29 LEU B O 1
ATOM 724 N N . ALA B 1 33 ? 22.921 26.254 12.857 1.00 13.42 30 ALA B N 1
ATOM 725 C CA . ALA B 1 33 ? 22.409 26.378 14.220 1.00 12.18 30 ALA B CA 1
ATOM 726 C C . ALA B 1 33 ? 21.457 27.568 14.337 1.00 11.73 30 ALA B C 1
ATOM 727 O O . ALA B 1 33 ? 20.435 27.496 15.019 1.00 11.05 30 ALA B O 1
ATOM 729 N N . GLU B 1 34 ? 21.790 28.660 13.658 1.00 12.57 31 GLU B N 1
ATOM 730 C CA . GLU B 1 34 ? 20.958 29.851 13.689 1.00 13.92 31 GLU B CA 1
ATOM 731 C C . GLU B 1 34 ? 19.655 29.600 12.929 1.00 14.47 31 GLU B C 1
ATOM 732 O O . GLU B 1 34 ? 18.589 30.053 13.345 1.00 14.01 31 GLU B O 1
ATOM 738 N N . TYR B 1 35 ? 19.731 28.881 11.817 1.00 13.16 32 TYR B N 1
ATOM 739 C CA . TYR B 1 35 ? 18.516 28.591 11.084 1.00 16.13 32 TYR B CA 1
ATOM 740 C C . TYR B 1 35 ? 17.602 27.688 11.922 1.00 16.27 32 TYR B C 1
ATOM 741 O O . TYR B 1 35 ? 16.382 27.893 11.965 1.00 14.88 32 TYR B O 1
ATOM 750 N N . LEU B 1 36 ? 18.187 26.693 12.587 1.00 16.45 33 LEU B N 1
ATOM 751 C CA . LEU B 1 36 ? 17.396 25.786 13.419 1.00 18.31 33 LEU B CA 1
ATOM 752 C C . LEU B 1 36 ? 16.750 26.571 14.544 1.00 18.43 33 LEU B C 1
ATOM 753 O O . LEU B 1 36 ? 15.656 26.244 14.999 1.00 18.88 33 LEU B O 1
ATOM 758 N N . GLU B 1 37 ? 17.448 27.609 14.991 1.00 19.05 34 GLU B N 1
ATOM 759 C CA . GLU B 1 37 ? 16.954 28.459 16.064 1.00 20.65 34 GLU B CA 1
ATOM 760 C C . GLU B 1 37 ? 15.735 29.236 15.575 1.00 19.92 34 GLU B C 1
ATOM 761 O O . GLU B 1 37 ? 14.728 29.345 16.266 1.00 19.09 34 GLU B O 1
ATOM 767 N N . GLU B 1 38 ? 15.849 29.783 14.375 1.00 20.76 35 GLU B N 1
ATOM 768 C CA . GLU B 1 38 ? 14.775 30.548 13.757 1.00 22.19 35 GLU B CA 1
ATOM 769 C C . GLU B 1 38 ? 13.554 29.660 13.509 1.00 21.33 35 GLU B C 1
ATOM 770 O O . GLU B 1 38 ? 12.412 30.073 13.704 1.00 20.30 35 GLU B O 1
ATOM 776 N N . TYR B 1 39 ? 13.814 28.431 13.089 1.00 21.34 36 TYR B N 1
ATOM 777 C CA . TYR B 1 39 ? 12.754 27.479 12.776 1.00 21.19 36 TYR B CA 1
ATOM 778 C C . TYR B 1 39 ? 12.002 27.002 14.016 1.00 20.01 36 TYR B C 1
ATOM 779 O O . TYR B 1 39 ? 10.774 26.868 14.001 1.00 18.81 36 TYR B O 1
ATOM 788 N N . ALA B 1 40 ? 12.743 26.748 15.087 1.00 18.95 37 ALA B N 1
ATOM 789 C CA . ALA B 1 40 ? 12.153 26.269 16.329 1.00 17.63 37 ALA B CA 1
ATOM 790 C C . ALA B 1 40 ? 11.188 27.306 16.884 1.00 16.94 37 ALA B C 1
ATOM 791 O O . ALA B 1 40 ? 10.120 26.970 17.384 1.00 14.94 37 ALA B O 1
ATOM 793 N N . ILE B 1 41 ? 11.585 28.570 16.804 1.00 16.24 38 ILE B N 1
ATOM 794 C CA . ILE B 1 41 ? 10.756 29.664 17.277 1.00 17.94 38 ILE B CA 1
ATOM 795 C C . ILE B 1 41 ? 9.451 29.720 16.481 1.00 17.78 38 ILE B C 1
ATOM 796 O O . ILE B 1 41 ? 8.370 29.866 17.055 1.00 17.54 38 ILE B O 1
ATOM 801 N N . GLU B 1 42 ? 9.558 29.598 15.160 1.00 17.86 39 GLU B N 1
ATOM 802 C CA . GLU B 1 42 ? 8.377 29.634 14.301 1.00 19.91 39 GLU B CA 1
ATOM 803 C C . GLU B 1 42 ? 7.441 28.519 14.753 1.00 18.04 39 GLU B C 1
ATOM 804 O O . GLU B 1 42 ? 6.248 28.738 14.951 1.00 16.27 39 GLU B O 1
ATOM 810 N N . ILE B 1 43 ? 7.998 27.321 14.914 1.00 16.86 40 ILE B N 1
ATOM 811 C CA . ILE B 1 43 ? 7.213 26.174 15.339 1.00 17.18 40 ILE B CA 1
ATOM 812 C C . ILE B 1 43 ? 6.628 26.429 16.722 1.00 16.52 40 ILE B C 1
ATOM 813 O O . ILE B 1 43 ? 5.463 26.117 16.978 1.00 15.01 40 ILE B O 1
ATOM 818 N N . ALA B 1 44 ? 7.439 27.016 17.596 1.00 16.07 41 ALA B N 1
ATOM 819 C CA . ALA B 1 44 ? 7.036 27.301 18.966 1.00 17.39 41 ALA B CA 1
ATOM 820 C C . ALA B 1 44 ? 5.866 28.275 19.062 1.00 18.66 41 ALA B C 1
ATOM 821 O O . ALA B 1 44 ? 4.959 28.089 19.874 1.00 16.81 41 ALA B O 1
ATOM 823 N N . LYS B 1 45 ? 5.895 29.320 18.242 1.00 19.88 42 LYS B N 1
ATOM 824 C CA . LYS B 1 45 ? 4.827 30.312 18.250 1.00 20.57 42 LYS B CA 1
ATOM 825 C C . LYS B 1 45 ? 3.485 29.653 17.954 1.00 19.94 42 LYS B C 1
ATOM 826 O O . LYS B 1 45 ? 2.457 30.030 18.520 1.00 20.29 42 LYS B O 1
ATOM 832 N N . LYS B 1 46 ? 3.507 28.661 17.070 1.00 19.66 43 LYS B N 1
ATOM 833 C CA . LYS B 1 46 ? 2.298 27.931 16.710 1.00 18.58 43 LYS B CA 1
ATOM 834 C C . LYS B 1 46 ? 1.885 27.083 17.899 1.00 17.49 43 LYS B C 1
ATOM 835 O O . LYS B 1 46 ? 0.698 26.928 18.186 1.00 18.12 43 LYS B O 1
ATOM 841 N N . ALA B 1 47 ? 2.880 26.544 18.596 1.00 16.90 44 ALA B N 1
ATOM 842 C CA . ALA B 1 47 ? 2.635 25.709 19.762 1.00 16.48 44 ALA B CA 1
ATOM 843 C C . ALA B 1 47 ? 1.976 26.511 20.890 1.00 16.64 44 ALA B C 1
ATOM 844 O O . ALA B 1 47 ? 1.111 26.000 21.593 1.00 15.57 44 ALA B O 1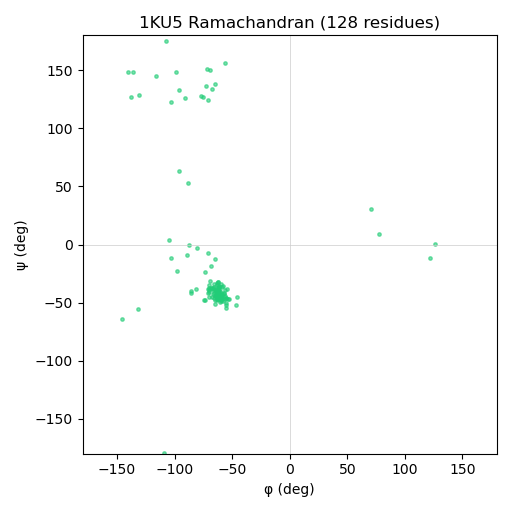
ATOM 846 N N . VAL B 1 48 ? 2.396 27.760 21.066 1.00 17.39 45 VAL B N 1
ATOM 847 C CA . VAL B 1 48 ? 1.826 28.622 22.103 1.00 17.74 45 VAL B CA 1
ATOM 848 C C . VAL B 1 48 ? 0.362 28.926 21.785 1.00 19.13 45 VAL B C 1
ATOM 849 O O . VAL B 1 48 ? -0.467 29.052 22.689 1.00 18.42 45 VAL B O 1
ATOM 853 N N . GLU B 1 49 ? 0.051 29.041 20.495 1.00 20.94 46 GLU B N 1
ATOM 854 C CA . GLU B 1 49 ? -1.317 29.320 20.066 1.00 22.47 46 GLU B CA 1
ATOM 855 C C . GLU B 1 49 ? -2.260 28.179 20.424 1.00 22.07 46 GLU B C 1
ATOM 856 O O . GLU B 1 49 ? -3.308 28.405 21.029 1.00 22.42 46 GLU B O 1
ATOM 862 N N . PHE B 1 50 ? -1.898 26.955 20.058 1.00 21.15 47 PHE B N 1
ATOM 863 C CA . PHE B 1 50 ? -2.741 25.820 20.401 1.00 21.48 47 PHE B CA 1
ATOM 864 C C . PHE B 1 50 ? -2.948 25.816 21.917 1.00 21.18 47 PHE B C 1
ATOM 865 O O . PHE B 1 50 ? -4.069 25.660 22.396 1.00 21.27 47 PHE B O 1
ATOM 873 N N . ALA B 1 51 ? -1.865 26.004 22.664 1.00 20.96 48 ALA B N 1
ATOM 874 C CA . ALA B 1 51 ? -1.930 26.007 24.124 1.00 23.24 48 ALA B CA 1
ATOM 875 C C . ALA B 1 51 ? -2.868 27.079 24.664 1.00 23.84 48 ALA B C 1
ATOM 876 O O . ALA B 1 51 ? -3.684 26.814 25.541 1.00 24.70 48 ALA B O 1
ATOM 878 N N . ARG B 1 52 ? -2.746 28.289 24.137 1.00 26.23 49 ARG B N 1
ATOM 879 C CA . ARG B 1 52 ? -3.577 29.405 24.570 1.00 28.04 49 ARG B CA 1
ATOM 880 C C . ARG B 1 52 ? -5.067 29.133 24.355 1.00 27.94 49 ARG B C 1
ATOM 881 O O . ARG B 1 52 ? -5.894 29.326 25.258 1.00 26.33 49 ARG B O 1
ATOM 889 N N . HIS B 1 53 ? -5.411 28.678 23.157 1.00 26.54 50 HIS B N 1
ATOM 890 C CA . HIS B 1 53 ? -6.806 28.405 22.842 1.00 25.84 50 HIS B CA 1
ATOM 891 C C . HIS B 1 53 ? -7.333 27.226 23.630 1.00 24.81 50 HIS B C 1
ATOM 892 O O . HIS B 1 53 ? -8.541 27.053 23.773 1.00 24.71 50 HIS B O 1
ATOM 899 N N . ALA B 1 54 ? -6.420 26.421 24.154 1.00 24.93 51 ALA B N 1
ATOM 900 C CA . ALA B 1 54 ? -6.811 25.277 24.957 1.00 24.06 51 ALA B CA 1
ATOM 901 C C . ALA B 1 54 ? -6.950 25.791 26.381 1.00 25.93 51 ALA B C 1
ATOM 902 O O . ALA B 1 54 ? -7.278 25.040 27.298 1.00 27.68 51 ALA B O 1
ATOM 904 N N . GLY B 1 55 ? -6.693 27.083 26.555 1.00 25.02 52 GLY B N 1
ATOM 905 C CA . GLY B 1 55 ? -6.796 27.687 27.870 1.00 28.71 52 GLY B CA 1
ATOM 906 C C . GLY B 1 55 ? -5.616 27.382 28.781 1.00 29.56 52 GLY B C 1
ATOM 907 O O . GLY B 1 55 ? -5.657 27.701 29.968 1.00 30.45 52 GLY B O 1
ATOM 908 N N . ARG B 1 56 ? -4.567 26.770 28.230 1.00 30.17 53 ARG B N 1
ATOM 909 C CA . ARG B 1 56 ? -3.373 26.414 29.005 1.00 29.31 53 ARG B CA 1
ATOM 910 C C . ARG B 1 56 ? -2.208 27.403 28.875 1.00 28.36 53 ARG B C 1
ATOM 911 O O . ARG B 1 56 ? -2.020 28.031 27.833 1.00 26.63 53 ARG B O 1
ATOM 919 N N . LYS B 1 57 ? -1.421 27.527 29.941 1.00 29.36 54 LYS B N 1
ATOM 920 C CA . LYS B 1 57 ? -0.265 28.425 29.941 1.00 29.43 54 LYS B CA 1
ATOM 921 C C . LYS B 1 57 ? 1.007 27.588 29.762 1.00 28.00 54 LYS B C 1
ATOM 922 O O . LYS B 1 57 ? 2.093 28.114 29.519 1.00 26.24 54 LYS B O 1
ATOM 928 N N . THR B 1 58 ? 0.853 26.276 29.890 1.00 26.66 55 THR B N 1
ATOM 929 C CA . THR B 1 58 ? 1.967 25.354 29.741 1.00 24.72 55 THR B CA 1
ATOM 930 C C . THR B 1 58 ? 1.881 24.683 28.379 1.00 24.47 55 THR B C 1
ATOM 931 O O . THR B 1 58 ? 0.873 24.058 28.058 1.00 23.59 55 THR B O 1
ATOM 935 N N . VAL B 1 59 ? 2.929 24.824 27.572 1.00 23.23 56 VAL B N 1
ATOM 936 C CA . VAL B 1 59 ? 2.956 24.190 26.264 1.00 22.35 56 VAL B CA 1
ATOM 937 C C . VAL B 1 59 ? 3.271 22.709 26.486 1.00 23.06 56 VAL B C 1
ATOM 938 O O . VAL B 1 59 ? 4.252 22.368 27.161 1.00 22.81 56 VAL B O 1
ATOM 942 N N . LYS B 1 60 ? 2.439 21.838 25.922 1.00 20.74 57 LYS B N 1
ATOM 943 C CA . LYS B 1 60 ? 2.619 20.401 26.073 1.00 21.28 57 LYS B CA 1
ATOM 944 C C . LYS B 1 60 ? 3.086 19.704 24.791 1.00 20.76 57 LYS B C 1
ATOM 945 O O . LYS B 1 60 ? 3.298 20.347 23.762 1.00 19.25 57 LYS B O 1
ATOM 951 N N . VAL B 1 61 ? 3.256 18.386 24.867 1.00 20.20 58 VAL B N 1
ATOM 952 C CA . VAL B 1 61 ? 3.714 17.591 23.727 1.00 22.12 58 VAL B CA 1
ATOM 953 C C . VAL B 1 61 ? 2.731 17.641 22.573 1.00 20.18 58 VAL B C 1
ATOM 954 O O . VAL B 1 61 ? 3.125 17.740 21.411 1.00 18.80 58 VAL B O 1
ATOM 958 N N . GLU B 1 62 ? 1.449 17.554 22.907 1.00 21.25 59 GLU B N 1
ATOM 959 C CA . GLU B 1 62 ? 0.391 17.578 21.910 1.00 22.82 59 GLU B CA 1
ATOM 960 C C . GLU B 1 62 ? 0.478 18.866 21.089 1.00 22.95 59 GLU B C 1
ATOM 961 O O . GLU B 1 62 ? 0.220 18.857 19.890 1.00 22.66 59 GLU B O 1
ATOM 967 N N . ASP B 1 63 ? 0.864 19.966 21.736 1.00 21.63 60 ASP B N 1
ATOM 968 C CA . ASP B 1 63 ? 0.988 21.258 21.058 1.00 20.68 60 ASP B CA 1
ATOM 969 C C . ASP B 1 63 ? 2.172 21.280 20.096 1.00 19.71 60 ASP B C 1
ATOM 970 O O . ASP B 1 63 ? 2.042 21.747 18.965 1.00 17.91 60 ASP B O 1
ATOM 975 N N . ILE B 1 64 ? 3.321 20.779 20.553 1.00 17.80 61 ILE B N 1
ATOM 976 C CA . ILE B 1 64 ? 4.534 20.729 19.735 1.00 17.85 61 ILE B CA 1
ATOM 977 C C . ILE B 1 64 ? 4.327 19.820 18.515 1.00 17.63 61 ILE B C 1
ATOM 978 O O . ILE B 1 64 ? 4.724 20.165 17.396 1.00 16.82 61 ILE B O 1
ATOM 983 N N . LYS B 1 65 ? 3.703 18.665 18.741 1.00 18.84 62 LYS B N 1
ATOM 984 C CA . LYS B 1 65 ? 3.433 17.709 17.667 1.00 20.58 62 LYS B CA 1
ATOM 985 C C . LYS B 1 65 ? 2.636 18.366 16.546 1.00 19.55 62 LYS B C 1
ATOM 986 O O . LYS B 1 65 ? 2.939 18.177 15.374 1.00 18.08 62 LYS B O 1
ATOM 992 N N . LEU B 1 66 ? 1.614 19.132 16.911 1.00 18.89 63 LEU B N 1
ATOM 993 C CA . LEU B 1 66 ? 0.791 19.812 15.920 1.00 19.36 63 LEU B CA 1
ATOM 994 C C . LEU B 1 66 ? 1.541 20.964 15.233 1.00 21.02 63 LEU B C 1
ATOM 995 O O . LEU B 1 66 ? 1.394 21.187 14.023 1.00 20.21 63 LEU B O 1
ATOM 1000 N N . ALA B 1 67 ? 2.348 21.695 15.997 1.00 20.10 64 ALA B N 1
ATOM 1001 C CA . ALA B 1 67 ? 3.099 22.808 15.427 1.00 20.74 64 ALA B CA 1
ATOM 1002 C C . ALA B 1 67 ? 4.124 22.293 14.429 1.00 19.64 64 ALA B C 1
ATOM 1003 O O . ALA B 1 67 ? 4.368 22.924 13.407 1.00 20.03 64 ALA B O 1
ATOM 1005 N N . ILE B 1 68 ? 4.718 21.137 14.722 1.00 21.43 65 ILE B N 1
ATOM 1006 C CA . ILE B 1 68 ? 5.708 20.541 13.820 1.00 20.88 65 ILE B CA 1
ATOM 1007 C C . ILE B 1 68 ? 5.102 20.164 12.465 1.00 22.15 65 ILE B C 1
ATOM 1008 O O . ILE B 1 68 ? 5.713 20.412 11.419 1.00 21.57 65 ILE B O 1
ATOM 1013 N N . LYS B 1 69 ? 3.912 19.562 12.473 1.00 21.20 66 LYS B N 1
ATOM 1014 C CA . LYS B 1 69 ? 3.268 19.196 11.207 1.00 23.32 66 LYS B CA 1
ATOM 1015 C C . LYS B 1 69 ? 2.265 20.241 10.739 1.00 22.17 66 LYS B C 1
ATOM 1016 O O . LYS B 1 69 ? 1.061 19.987 10.636 1.00 20.83 66 LYS B O 1
ATOM 1022 N N . SER B 1 70 ? 2.792 21.427 10.460 1.00 22.30 67 SER B N 1
ATOM 1023 C CA . SER B 1 70 ? 1.998 22.546 9.987 1.00 23.48 67 SER B CA 1
ATOM 1024 C C . SER B 1 70 ? 2.619 23.013 8.676 1.00 24.28 67 SER B C 1
ATOM 1025 O O . SER B 1 70 ? 2.258 24.109 8.203 1.00 25.43 67 SER B O 1
#

InterPro domains:
  IPR003958 Transcription factor CBF/NF-Y/archaeal histone domain [PF00808] (3-65)
  IPR009072 Histone-fold [G3DSA:1.10.20.10] (1-67)
  IPR009072 Histone-fold [SSF47113] (4-66)
  IPR050004 DNA-binding protein HMf-2-like [NF043032] (5-64)
  IPR050947 Archaeal histone HMF [PTHR47828] (3-66)

Nearest PDB structures (foldseek):
  1ku5-assembly1_B  TM=1.012E+00  e=3.319E-10  Pyrococcus horikoshii
  1a7w-assembly1_A-2  TM=9.786E-01  e=3.300E-07  Methanothermus fervidus
  6f3t-assembly1_E  TM=9.290E-01  e=1.580E-03  Homo sapiens
  1taf-assembly1_B  TM=8.969E-01  e=1.378E-03  Drosophila melanogaster
  8xjv-assembly1_i  TM=8.396E-01  e=2.223E-03  Xenopus laevis

Organism: Pyrococcus horikoshii (strain ATCC 700860 / DSM 12428 / JCM 9974 / NBRC 100139 / OT-3) (NCBI:txid70601)

CATH classification: 1.10.20.10

Foldseek 3Di:
DPFDQVVQLVVVVVVPDPHDDSVRSVVVRVVVVVVQVQLVVQQCVVQVVVVHPDRDPVSSVVSVVD/DPFDLVVQLVVVVVVPDPDDDSVRSVVVRVVVVVVVVQLVVQQCVVQVVVVHRDRDPVSSVVSVVD

Secondary structure (DSSP, 8-state):
--S-HHHHHHHHHHTT-SEE-HHHHHHHHHHHHHHHHHHHHHHHHHHHTTT-SEE-HHHHHHHHT-/--S-HHHHHHHHHHTT-SEE-HHHHHHHHHHHHHHHHHHHHHHHHHHHHTT-SEE-HHHHHHHHT-

Sequence (132 aa):
GELPIAPVDRLIRKAGAERVSEQAAKVLAEYLEEYAIEIAKKAVEFARHAGRKTVKVEDIKLAIKSGELPIAPVDRLIRKAGAERVSEQAAKVLAEYLEEYAIEIAKKAVEFARHAGRKTVKVEDIKLAIKS